Protein AF-A0A657EU27-F1 (afdb_monomer_lite)

Foldseek 3Di:
DDDFFLVVLVVVLVVLVVLLVVLVVVLVVLVVVLVVLVVVLVPDDDDPVVNVVVVVVCCVPRVVVSVVVNVVSVVSSVVSVLSSVLSVLRNVQHPQWGDDPDDIDHPDPVSVVVSVVD

Secondary structure (DSSP, 8-state):
----SHHHHHHHHHHHHHHHHHHHHHHHHHHHHHHHHHHHHHH----TTTHHHHHHHHIIIIIHHHHHHTTHHHHHHHHHHHHHHHHHHHHHTGGG-EEETTEEE-SSHHHHHHHTT-

Organism: Salmonella enteritidis (NCBI:txid149539)

Structure (mmCIF, N/CA/C/O backbone):
data_AF-A0A657EU27-F1
#
_entry.id   AF-A0A657EU27-F1
#
loop_
_atom_site.group_PDB
_atom_site.id
_atom_site.type_symbol
_atom_site.label_atom_id
_atom_site.label_alt_id
_atom_site.label_comp_id
_atom_site.label_asym_id
_atom_site.label_entity_id
_atom_site.label_seq_id
_atom_site.pdbx_PDB_ins_code
_atom_site.Cartn_x
_atom_site.Cartn_y
_atom_site.Cartn_z
_atom_site.occupancy
_atom_site.B_iso_or_equiv
_atom_site.auth_seq_id
_atom_site.auth_comp_id
_atom_site.auth_asym_id
_atom_site.auth_atom_id
_atom_site.pdbx_PDB_model_num
ATOM 1 N N . ASN A 1 1 ? -8.734 -17.903 12.023 1.00 49.78 1 ASN A N 1
ATOM 2 C CA . ASN A 1 1 ? -9.278 -17.675 13.378 1.00 49.78 1 ASN A CA 1
ATOM 3 C C . ASN A 1 1 ? -10.452 -16.725 13.282 1.00 49.78 1 ASN A C 1
ATOM 5 O O . ASN A 1 1 ? -10.267 -15.618 12.802 1.00 49.78 1 ASN A O 1
ATOM 9 N N . ALA A 1 2 ? -11.654 -17.176 13.644 1.00 62.22 2 ALA A N 1
ATOM 10 C CA . ALA A 1 2 ? -12.822 -16.298 13.712 1.00 62.22 2 ALA A CA 1
ATOM 11 C C . ALA A 1 2 ? -12.714 -15.428 14.969 1.00 62.22 2 ALA A C 1
ATOM 13 O O . ALA A 1 2 ? -12.343 -15.947 16.020 1.00 62.22 2 ALA A O 1
ATOM 14 N N . ILE A 1 3 ? -13.023 -14.141 14.850 1.00 66.50 3 ILE A N 1
ATOM 15 C CA . ILE A 1 3 ? -13.073 -13.224 15.987 1.00 66.50 3 ILE A CA 1
ATOM 16 C C . ILE A 1 3 ? -14.332 -13.538 16.805 1.00 66.50 3 ILE A C 1
ATOM 18 O O . ILE A 1 3 ? -15.434 -13.510 16.259 1.00 66.50 3 ILE A O 1
ATOM 22 N N . ARG A 1 4 ? -14.170 -13.895 18.084 1.00 69.75 4 ARG A N 1
ATOM 23 C CA . ARG A 1 4 ? -15.269 -14.319 18.973 1.00 69.75 4 ARG A CA 1
ATOM 24 C C . ARG A 1 4 ? -15.400 -13.462 20.221 1.00 69.75 4 ARG A C 1
ATOM 26 O O . ARG A 1 4 ? -16.462 -13.450 20.835 1.00 69.75 4 ARG A O 1
ATOM 33 N N . VAL A 1 5 ? -14.333 -12.772 20.609 1.00 72.81 5 VAL A N 1
ATOM 34 C CA . VAL A 1 5 ? -14.324 -11.839 21.737 1.00 72.81 5 VAL A CA 1
ATOM 35 C C . VAL A 1 5 ? -13.544 -10.574 21.372 1.00 72.81 5 VAL A C 1
ATOM 37 O O . VAL A 1 5 ? -12.687 -10.618 20.488 1.00 72.81 5 VAL A O 1
ATOM 40 N N . PRO A 1 6 ? -13.767 -9.446 22.069 1.00 71.12 6 PRO A N 1
ATOM 41 C CA . PRO A 1 6 ? -13.032 -8.206 21.811 1.00 71.12 6 PRO A CA 1
ATOM 42 C C . PRO A 1 6 ? -11.505 -8.367 21.909 1.00 71.12 6 PRO A C 1
ATOM 44 O O . PRO A 1 6 ? -10.762 -7.715 21.182 1.00 71.12 6 PRO A O 1
ATOM 47 N N . GLN A 1 7 ? -11.028 -9.289 22.751 1.00 73.25 7 GLN A N 1
ATOM 48 C CA . GLN A 1 7 ? -9.604 -9.605 22.876 1.00 73.25 7 GLN A CA 1
ATOM 49 C C . GLN A 1 7 ? -8.992 -10.116 21.559 1.00 73.25 7 GLN A C 1
ATOM 51 O O . GLN A 1 7 ? -7.847 -9.786 21.253 1.00 73.25 7 GLN A O 1
ATOM 56 N N . ASP A 1 8 ? -9.755 -10.857 20.748 1.00 79.19 8 ASP A N 1
ATOM 57 C CA . ASP A 1 8 ? -9.279 -11.371 19.460 1.00 79.19 8 ASP A CA 1
ATOM 58 C C . ASP A 1 8 ? -9.034 -10.228 18.461 1.00 79.19 8 ASP A C 1
ATOM 60 O O . ASP A 1 8 ? -8.115 -10.319 17.647 1.00 79.19 8 ASP A O 1
ATOM 64 N N . TYR A 1 9 ? -9.806 -9.131 18.539 1.00 75.94 9 TYR A N 1
ATOM 65 C CA . TYR A 1 9 ? -9.552 -7.925 17.738 1.00 75.94 9 TYR A CA 1
ATOM 66 C C . TYR A 1 9 ? -8.232 -7.272 18.119 1.00 75.94 9 TYR A C 1
ATOM 68 O O . TYR A 1 9 ? -7.463 -6.906 17.237 1.00 75.94 9 TYR A O 1
ATOM 76 N N . VAL A 1 10 ? -7.941 -7.159 19.417 1.00 74.25 10 VAL A N 1
ATOM 77 C CA . VAL A 1 10 ? -6.675 -6.587 19.900 1.00 74.25 10 VAL A CA 1
ATOM 78 C C . VAL A 1 10 ? -5.486 -7.418 19.413 1.00 74.25 10 VAL A C 1
ATOM 80 O O . VAL A 1 10 ? -4.460 -6.872 19.017 1.00 74.25 10 VAL A O 1
ATOM 83 N N . THR A 1 11 ? -5.624 -8.745 19.372 1.00 80.94 11 THR A N 1
ATOM 84 C CA . THR A 1 11 ? -4.585 -9.621 18.814 1.00 80.94 11 THR A CA 1
ATOM 85 C C . THR A 1 11 ? -4.412 -9.441 17.302 1.00 80.94 11 THR A C 1
ATOM 87 O O . THR A 1 11 ? -3.297 -9.559 16.799 1.00 80.94 11 THR A O 1
ATOM 90 N N . GLN A 1 12 ? -5.481 -9.126 16.567 1.00 81.06 12 GLN A N 1
ATOM 91 C CA . GLN A 1 12 ? -5.428 -8.913 15.114 1.00 81.06 12 GLN A CA 1
ATOM 92 C C . GLN A 1 12 ? -5.071 -7.475 14.705 1.00 81.06 12 GLN A C 1
ATOM 94 O O . GLN A 1 12 ? -4.579 -7.265 13.596 1.00 81.06 12 GLN A O 1
ATOM 99 N N . SER A 1 13 ? -5.247 -6.486 15.585 1.00 82.31 13 SER A N 1
ATOM 100 C CA . SER A 1 13 ? -4.935 -5.083 15.288 1.00 82.31 13 SER A CA 1
ATOM 101 C C . SER A 1 13 ? -3.432 -4.822 15.173 1.00 82.31 13 SER A C 1
ATOM 103 O O . SER A 1 13 ? -3.027 -3.971 14.384 1.00 82.31 13 SER A O 1
ATOM 105 N N . GLY A 1 14 ? -2.596 -5.585 15.887 1.00 86.25 14 GLY A N 1
ATOM 106 C CA . GLY A 1 14 ? -1.134 -5.535 15.762 1.00 86.25 14 GLY A CA 1
ATOM 107 C C . GLY A 1 14 ? -0.653 -5.781 14.323 1.00 86.25 14 GLY A C 1
ATOM 108 O O . GLY A 1 14 ? -0.072 -4.871 13.728 1.00 86.25 14 GLY A O 1
ATOM 109 N N . PRO A 1 15 ? -0.963 -6.948 13.723 1.00 89.00 15 PRO A N 1
ATOM 110 C CA . PRO A 1 15 ? -0.654 -7.238 12.321 1.00 89.00 15 PRO A CA 1
ATOM 111 C C . PRO A 1 15 ? -1.213 -6.215 11.324 1.00 89.00 15 PRO A C 1
ATOM 113 O O . PRO A 1 15 ? -0.554 -5.896 10.338 1.00 89.00 15 PRO A O 1
ATOM 116 N N . LEU A 1 16 ? -2.411 -5.667 11.566 1.00 89.38 16 LEU A N 1
ATOM 117 C CA . LEU A 1 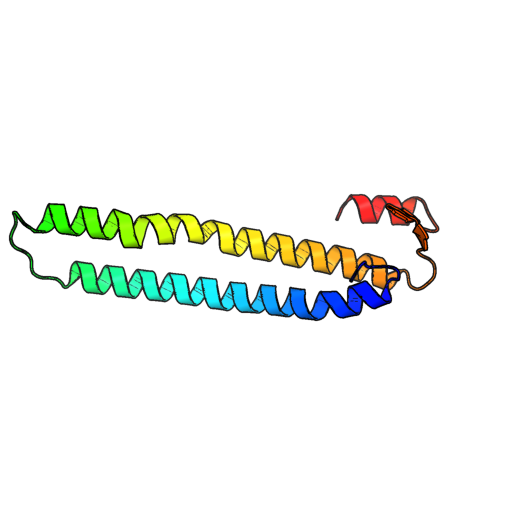16 ? -2.988 -4.618 10.715 1.00 89.38 16 LEU A CA 1
ATOM 118 C C . LEU A 1 16 ? -2.181 -3.314 10.793 1.00 89.38 16 LEU A C 1
ATOM 120 O O . LEU A 1 16 ? -1.872 -2.712 9.770 1.00 89.38 16 LEU A O 1
ATOM 124 N N . ARG A 1 17 ? -1.773 -2.885 11.990 1.00 87.81 17 ARG A N 1
ATOM 125 C CA . ARG A 1 17 ? -0.921 -1.696 12.160 1.00 87.81 17 ARG A CA 1
ATOM 126 C C . ARG A 1 17 ? 0.449 -1.887 11.507 1.00 87.81 17 ARG A C 1
ATOM 128 O O . ARG A 1 17 ? 0.945 -0.961 10.867 1.00 87.81 17 ARG A O 1
ATOM 135 N N . GLU A 1 18 ? 1.024 -3.083 11.616 1.00 92.12 18 GLU A N 1
ATOM 136 C CA . GLU A 1 18 ? 2.268 -3.446 10.932 1.00 92.12 18 GLU A CA 1
ATOM 137 C C . GLU A 1 18 ? 2.108 -3.397 9.406 1.00 92.12 18 GLU A C 1
ATOM 139 O O . GLU A 1 18 ? 2.920 -2.766 8.729 1.00 92.12 18 GLU A O 1
ATOM 144 N N . MET A 1 19 ? 1.023 -3.966 8.867 1.00 91.31 19 MET A N 1
ATOM 145 C CA . MET A 1 19 ? 0.689 -3.873 7.442 1.00 91.31 19 MET A CA 1
ATOM 146 C C . MET A 1 19 ? 0.516 -2.425 6.975 1.00 91.31 19 MET A C 1
ATOM 148 O O . MET A 1 19 ? 1.014 -2.055 5.918 1.00 91.31 19 MET A O 1
ATOM 152 N N . ASN A 1 20 ? -0.137 -1.568 7.761 1.00 90.06 20 ASN A N 1
ATOM 153 C CA . ASN A 1 20 ? -0.269 -0.152 7.416 1.00 90.06 20 ASN A CA 1
ATOM 154 C C . ASN A 1 20 ? 1.107 0.544 7.333 1.00 90.06 20 ASN A C 1
ATOM 156 O O . ASN A 1 20 ? 1.357 1.342 6.426 1.00 90.06 20 ASN A O 1
ATOM 160 N N . GLY A 1 21 ? 2.022 0.197 8.245 1.00 91.75 21 GLY A N 1
ATOM 161 C CA . GLY A 1 21 ? 3.408 0.662 8.217 1.00 91.75 21 GLY A CA 1
ATOM 162 C C . GLY A 1 21 ? 4.182 0.156 6.997 1.00 91.75 21 GLY A C 1
ATOM 163 O O . GLY A 1 21 ? 4.842 0.945 6.316 1.00 91.75 21 GLY A O 1
ATOM 164 N N . SER A 1 22 ? 4.066 -1.134 6.668 1.00 94.94 22 SER A N 1
ATOM 165 C CA . SER A 1 22 ? 4.746 -1.726 5.508 1.00 94.94 22 SER A CA 1
ATOM 166 C C . SER A 1 22 ? 4.217 -1.180 4.179 1.00 94.94 22 SER A C 1
ATOM 168 O O . SER A 1 22 ? 5.009 -0.937 3.270 1.00 94.94 22 SER A O 1
ATOM 170 N N . LEU A 1 23 ? 2.919 -0.868 4.088 1.00 94.06 23 LEU A N 1
ATOM 171 C CA . LEU A 1 23 ? 2.331 -0.143 2.957 1.00 94.06 23 LEU A CA 1
ATOM 172 C C . LEU A 1 23 ? 2.941 1.258 2.796 1.00 94.06 23 LEU A C 1
ATOM 174 O O . LEU A 1 23 ? 3.180 1.696 1.673 1.00 94.06 23 LEU A O 1
ATOM 178 N N . GLY A 1 24 ? 3.259 1.947 3.897 1.00 92.88 24 GLY A N 1
ATOM 179 C CA . GLY A 1 24 ? 3.955 3.238 3.849 1.00 92.88 24 GLY A CA 1
ATOM 180 C C . GLY A 1 24 ? 5.371 3.123 3.283 1.00 92.88 24 GLY A C 1
ATOM 181 O O . GLY A 1 24 ? 5.767 3.903 2.416 1.00 92.88 24 GLY A O 1
ATOM 182 N N . VAL A 1 25 ? 6.115 2.102 3.713 1.00 95.88 25 VAL A N 1
ATOM 183 C CA . VAL A 1 25 ? 7.444 1.799 3.160 1.00 95.88 25 VAL A CA 1
ATOM 184 C C . VAL A 1 25 ? 7.345 1.433 1.677 1.00 95.88 25 VAL A C 1
ATOM 186 O O . VAL A 1 25 ? 8.136 1.933 0.877 1.00 95.88 25 VAL A O 1
ATOM 189 N N . LEU A 1 26 ? 6.354 0.625 1.290 1.00 94.81 26 LEU A N 1
ATOM 190 C CA . LEU A 1 26 ? 6.111 0.246 -0.102 1.00 94.81 26 LEU A CA 1
ATOM 191 C C . LEU A 1 26 ? 5.813 1.465 -0.983 1.00 94.81 26 LEU A C 1
ATOM 193 O O . LEU A 1 26 ? 6.374 1.564 -2.071 1.00 94.81 26 LEU A O 1
ATOM 197 N N . ALA A 1 27 ? 4.989 2.412 -0.519 1.00 93.00 27 ALA A N 1
ATOM 198 C CA . ALA A 1 27 ? 4.717 3.654 -1.248 1.00 93.00 27 ALA A CA 1
ATOM 199 C C . ALA A 1 27 ? 6.010 4.429 -1.537 1.00 93.00 27 ALA A C 1
ATOM 201 O O . ALA A 1 27 ? 6.260 4.845 -2.670 1.00 93.00 27 ALA A O 1
ATOM 202 N N . GLN A 1 28 ? 6.867 4.572 -0.522 1.00 94.94 28 GLN A N 1
ATOM 203 C CA . GLN A 1 28 ? 8.145 5.263 -0.664 1.00 94.94 28 GLN A CA 1
ATOM 204 C C . GLN A 1 28 ? 9.096 4.526 -1.614 1.00 94.94 28 GLN A C 1
ATOM 206 O O . GLN A 1 28 ? 9.752 5.152 -2.451 1.00 94.94 28 GLN A O 1
ATOM 211 N N . GLN A 1 29 ? 9.175 3.199 -1.499 1.00 95.50 29 GLN A N 1
ATOM 212 C CA . GLN A 1 29 ? 10.002 2.370 -2.371 1.00 95.50 29 GLN A CA 1
ATOM 213 C C . GLN A 1 29 ? 9.531 2.442 -3.825 1.00 95.50 29 GLN A C 1
ATOM 215 O O . GLN A 1 29 ? 10.362 2.630 -4.710 1.00 95.50 29 GLN A O 1
ATOM 220 N N . LEU A 1 30 ? 8.219 2.373 -4.071 1.00 94.44 30 LEU A N 1
ATOM 221 C CA . LEU A 1 30 ? 7.631 2.502 -5.404 1.00 94.44 30 LEU A CA 1
ATOM 222 C C . LEU A 1 30 ? 7.960 3.864 -6.026 1.00 94.44 30 LEU A C 1
ATOM 224 O O . LEU A 1 30 ? 8.407 3.925 -7.171 1.00 94.44 30 LEU A O 1
ATOM 228 N N . GLN A 1 31 ? 7.807 4.949 -5.263 1.00 94.19 31 GLN A N 1
ATOM 229 C CA . GLN A 1 31 ? 8.135 6.294 -5.734 1.00 94.19 31 GLN A CA 1
ATOM 230 C C . GLN A 1 31 ? 9.626 6.432 -6.080 1.00 94.19 31 GLN A C 1
ATOM 232 O O . GLN A 1 31 ? 9.974 6.971 -7.131 1.00 94.19 31 GLN A O 1
ATOM 237 N N . ASN A 1 32 ? 10.513 5.911 -5.229 1.00 95.88 32 ASN A N 1
ATOM 238 C CA . ASN A 1 32 ? 11.957 5.951 -5.466 1.00 95.88 32 ASN A CA 1
ATOM 239 C C . ASN A 1 32 ? 12.374 5.090 -6.663 1.00 95.88 32 ASN A C 1
ATOM 241 O O . ASN A 1 32 ? 13.265 5.482 -7.416 1.00 95.88 32 ASN A O 1
ATOM 245 N N . ALA A 1 33 ? 11.758 3.920 -6.835 1.00 95.00 33 ALA A N 1
ATOM 246 C CA . ALA A 1 33 ? 12.016 3.037 -7.965 1.00 95.00 33 ALA A CA 1
ATOM 247 C C . ALA A 1 33 ? 11.564 3.679 -9.281 1.00 95.00 33 ALA A C 1
ATOM 249 O O . ALA A 1 33 ? 12.315 3.649 -10.253 1.00 95.00 33 ALA A O 1
ATOM 250 N N . LYS A 1 34 ? 10.391 4.329 -9.295 1.00 94.31 34 LYS A N 1
ATOM 251 C CA . LYS A 1 34 ? 9.893 5.070 -10.459 1.00 94.31 34 LYS A CA 1
ATOM 252 C C . LYS A 1 34 ? 10.854 6.190 -10.864 1.00 94.31 34 LYS A C 1
ATOM 254 O O . LYS A 1 34 ? 11.283 6.226 -12.008 1.00 94.31 34 LYS A O 1
ATOM 259 N N . LEU A 1 35 ? 11.279 7.029 -9.915 1.00 95.50 35 LEU A N 1
ATOM 260 C CA . LEU A 1 35 ? 12.234 8.114 -10.187 1.00 95.50 35 LEU A CA 1
ATOM 261 C C . LEU A 1 35 ? 13.570 7.603 -10.745 1.00 95.50 35 LEU A C 1
ATOM 263 O O . LEU A 1 35 ? 14.112 8.183 -11.683 1.00 95.50 35 LEU A O 1
ATOM 267 N N . GLN A 1 36 ? 14.100 6.513 -10.185 1.00 96.62 36 GLN A N 1
ATOM 268 C CA . GLN A 1 36 ? 15.327 5.892 -10.691 1.00 96.62 36 GLN A CA 1
ATOM 269 C C . GLN A 1 36 ? 15.140 5.326 -12.100 1.00 96.62 36 GLN A C 1
ATOM 271 O O . GLN A 1 36 ? 16.013 5.507 -12.947 1.00 96.62 36 GLN A O 1
ATOM 276 N N . ALA A 1 37 ? 14.008 4.670 -12.361 1.00 95.69 37 ALA A N 1
ATOM 277 C CA . ALA A 1 37 ? 13.693 4.130 -13.674 1.00 95.69 37 ALA A CA 1
ATOM 278 C C . ALA A 1 37 ? 13.537 5.246 -14.718 1.00 95.69 37 ALA A C 1
ATOM 280 O O . ALA A 1 37 ? 14.106 5.135 -15.800 1.00 95.69 37 ALA A O 1
ATOM 281 N N . ASP A 1 38 ? 12.853 6.342 -14.380 1.00 94.06 38 ASP A N 1
ATOM 282 C CA . ASP A 1 38 ? 12.674 7.508 -15.255 1.00 94.06 38 AS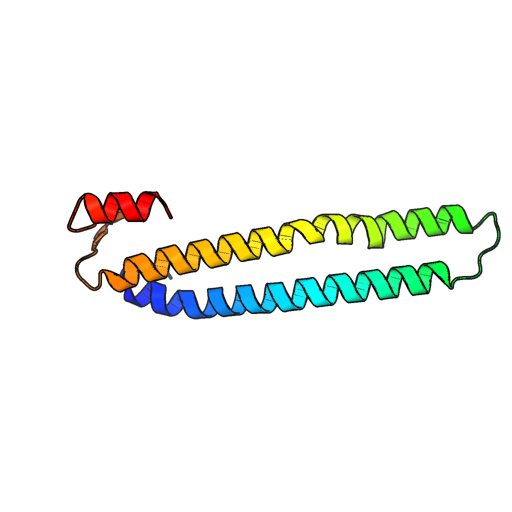P A CA 1
ATOM 283 C C . ASP A 1 38 ? 14.018 8.189 -15.571 1.00 94.06 38 ASP A C 1
ATOM 285 O O . ASP A 1 38 ? 14.292 8.562 -16.717 1.00 94.06 38 ASP A O 1
ATOM 289 N N . ALA A 1 39 ? 14.894 8.314 -14.568 1.00 95.31 39 ALA A N 1
ATOM 290 C CA . ALA A 1 39 ? 16.237 8.857 -14.747 1.00 95.31 39 ALA A CA 1
ATOM 291 C C . ALA A 1 39 ? 17.105 7.953 -15.636 1.00 95.31 39 ALA A C 1
ATOM 293 O O . ALA A 1 39 ? 17.763 8.443 -16.555 1.00 95.31 39 ALA A O 1
ATOM 294 N N . ALA A 1 40 ? 17.079 6.637 -15.404 1.00 94.06 40 ALA A N 1
ATOM 295 C CA . ALA A 1 40 ? 17.801 5.666 -16.222 1.00 94.06 40 ALA A CA 1
ATOM 296 C C . ALA A 1 40 ? 17.289 5.664 -17.667 1.00 94.06 40 ALA A C 1
ATOM 298 O O . ALA A 1 40 ? 18.090 5.705 -18.596 1.00 94.06 40 ALA A O 1
ATOM 299 N N . HIS A 1 41 ? 15.967 5.693 -17.853 1.00 93.94 41 HIS A N 1
ATOM 300 C CA . HIS A 1 41 ? 15.326 5.799 -19.159 1.00 93.94 41 HIS A CA 1
ATOM 301 C C . HIS A 1 41 ? 15.782 7.053 -19.910 1.00 93.94 41 HIS A C 1
ATOM 303 O O . HIS A 1 41 ? 16.199 6.974 -21.060 1.00 93.94 41 HIS A O 1
ATOM 309 N N . SER A 1 42 ? 15.786 8.203 -19.235 1.00 90.06 42 SER A N 1
ATOM 310 C CA . SER A 1 42 ? 16.205 9.481 -19.824 1.00 90.06 42 SER A CA 1
ATOM 311 C C . SER A 1 42 ? 17.705 9.542 -20.140 1.00 90.06 42 SER A C 1
ATOM 313 O O . SER A 1 42 ? 18.114 10.267 -21.045 1.00 90.06 42 SER A O 1
ATOM 315 N N . ALA A 1 43 ? 18.536 8.796 -19.407 1.00 92.81 43 ALA A N 1
ATOM 316 C CA . ALA A 1 43 ? 19.980 8.732 -19.625 1.00 92.81 43 ALA A CA 1
ATOM 317 C C . ALA A 1 43 ? 20.387 7.796 -20.780 1.00 92.81 43 ALA A C 1
ATOM 319 O O . ALA A 1 43 ? 21.545 7.826 -21.212 1.00 92.81 43 ALA A O 1
ATOM 320 N N . LEU A 1 44 ? 19.470 6.961 -21.285 1.00 91.12 44 LEU A N 1
ATOM 321 C CA . LEU A 1 44 ? 19.753 6.053 -22.393 1.00 91.12 44 LEU A CA 1
ATOM 322 C C . LEU A 1 44 ? 19.922 6.829 -23.700 1.00 91.12 44 LEU A C 1
ATOM 324 O O . LEU A 1 44 ? 19.018 7.509 -24.179 1.00 91.12 44 LEU A O 1
ATOM 328 N N . LYS A 1 45 ? 21.092 6.669 -24.320 1.00 89.00 45 LYS A N 1
ATOM 329 C CA . LYS A 1 45 ? 21.346 7.167 -25.673 1.00 89.00 45 LYS A CA 1
ATOM 330 C C . LYS A 1 45 ? 20.802 6.159 -26.675 1.00 89.00 45 LYS A C 1
ATOM 332 O O . LYS A 1 45 ? 21.305 5.041 -26.756 1.00 89.00 45 LYS A O 1
ATOM 337 N N . GLN A 1 46 ? 19.785 6.563 -27.422 1.00 85.44 46 GLN A N 1
ATOM 338 C CA . GLN A 1 46 ? 19.125 5.743 -28.433 1.00 85.44 46 GLN A CA 1
ATOM 339 C C . GLN A 1 46 ? 19.149 6.479 -29.767 1.00 85.44 46 GLN A C 1
ATOM 341 O O . GLN A 1 46 ? 19.145 7.709 -29.800 1.00 85.44 46 GLN A O 1
ATOM 346 N N . THR A 1 47 ? 19.212 5.725 -30.858 1.00 89.75 47 THR A N 1
ATOM 347 C CA . THR A 1 47 ? 18.994 6.266 -32.200 1.00 89.75 47 THR A CA 1
ATOM 348 C C . THR A 1 47 ? 17.515 6.626 -32.376 1.00 89.75 47 THR A C 1
ATOM 350 O O . THR A 1 47 ? 16.651 6.085 -31.677 1.00 89.75 47 THR A O 1
ATOM 353 N N . ASP A 1 48 ? 17.215 7.555 -33.287 1.00 86.56 48 ASP A N 1
ATOM 354 C CA . ASP A 1 48 ? 15.869 8.136 -33.441 1.00 86.56 48 ASP A CA 1
ATOM 355 C C . ASP A 1 48 ? 14.777 7.094 -33.753 1.00 86.56 48 ASP A C 1
ATOM 357 O O . ASP A 1 48 ? 13.614 7.278 -33.401 1.00 86.56 48 ASP A O 1
ATOM 361 N N . ASP A 1 49 ? 15.153 5.978 -34.376 1.00 88.50 49 ASP A N 1
ATOM 362 C CA . ASP A 1 49 ? 14.290 4.846 -34.715 1.00 88.50 49 ASP A CA 1
ATOM 363 C C . ASP A 1 49 ? 14.007 3.911 -33.526 1.00 88.50 49 ASP A C 1
ATOM 365 O O . ASP A 1 49 ? 12.906 3.368 -33.408 1.00 88.50 49 ASP A O 1
ATOM 369 N N . LEU A 1 50 ? 14.972 3.743 -32.617 1.00 90.50 50 LEU A N 1
ATOM 370 C CA . LEU A 1 50 ? 14.842 2.887 -31.432 1.00 90.50 50 LEU A CA 1
ATOM 371 C C . LEU A 1 50 ? 14.109 3.581 -30.286 1.00 90.50 50 LEU A C 1
ATOM 373 O O . LEU A 1 50 ? 13.385 2.922 -29.532 1.00 90.50 50 LEU A O 1
ATOM 377 N N . LYS A 1 51 ? 14.261 4.906 -30.182 1.00 90.69 51 LYS A N 1
ATOM 378 C CA . LYS A 1 51 ? 13.645 5.712 -29.130 1.00 90.69 51 LYS A CA 1
ATOM 379 C C . LYS A 1 51 ? 12.143 5.460 -28.935 1.00 90.69 51 LYS A C 1
ATOM 381 O O . LYS A 1 51 ? 11.747 5.122 -27.820 1.00 90.69 51 LYS A O 1
ATOM 386 N N . PRO A 1 52 ? 11.285 5.550 -29.969 1.00 93.50 52 PRO A N 1
ATOM 387 C CA . PRO A 1 52 ? 9.845 5.381 -29.780 1.00 93.50 52 PRO A CA 1
ATOM 388 C C . PRO A 1 52 ? 9.456 3.968 -29.320 1.00 93.50 52 PRO A C 1
ATOM 390 O O . PRO A 1 52 ? 8.519 3.809 -28.538 1.00 93.50 52 PRO A O 1
ATOM 393 N N . VAL A 1 53 ? 10.173 2.935 -29.774 1.00 93.62 53 VAL A N 1
ATOM 394 C CA . VAL A 1 53 ? 9.906 1.543 -29.378 1.00 93.62 53 VAL A CA 1
ATOM 395 C C . VAL A 1 53 ? 10.264 1.330 -27.910 1.00 93.62 53 VAL A C 1
ATOM 397 O O . VAL A 1 53 ? 9.509 0.695 -27.169 1.00 93.62 53 VAL A O 1
ATOM 400 N N . PHE A 1 54 ? 11.392 1.889 -27.474 1.00 94.00 54 PHE A N 1
ATOM 401 C CA . PHE A 1 54 ? 11.820 1.787 -26.087 1.00 94.00 54 PHE A CA 1
ATOM 402 C C . PHE A 1 54 ? 10.931 2.605 -25.147 1.00 94.00 54 PHE A C 1
ATOM 404 O O . PHE A 1 54 ? 10.494 2.067 -24.134 1.00 94.00 54 PHE A O 1
ATOM 411 N N . ASP A 1 55 ? 10.579 3.842 -25.516 1.00 94.44 55 ASP A N 1
ATOM 412 C CA . ASP A 1 55 ? 9.641 4.689 -24.765 1.00 94.44 55 ASP A CA 1
ATOM 413 C C . ASP A 1 55 ? 8.298 3.960 -24.549 1.00 94.44 55 ASP A C 1
ATOM 415 O O . ASP A 1 55 ? 7.718 3.973 -23.457 1.00 94.44 55 ASP A O 1
ATOM 419 N N . GLN A 1 56 ? 7.800 3.280 -25.590 1.00 96.19 56 GLN A N 1
ATOM 420 C CA . GLN A 1 56 ? 6.557 2.516 -25.515 1.00 96.19 56 GLN A CA 1
ATOM 421 C C . GLN A 1 56 ? 6.690 1.299 -24.594 1.00 96.19 56 GLN A C 1
ATOM 423 O O . GLN A 1 56 ? 5.776 1.017 -23.813 1.00 96.19 56 GLN A O 1
ATOM 428 N N . ALA A 1 57 ? 7.802 0.566 -24.682 1.00 95.44 57 ALA A N 1
ATOM 429 C CA . ALA A 1 57 ? 8.071 -0.560 -23.797 1.00 95.44 57 ALA A CA 1
ATOM 430 C C . ALA A 1 57 ? 8.167 -0.092 -22.340 1.00 95.44 57 ALA A C 1
ATOM 432 O O . ALA A 1 57 ? 7.478 -0.643 -21.484 1.00 95.44 57 ALA A O 1
ATOM 433 N N . PHE A 1 58 ? 8.935 0.967 -22.076 1.00 96.31 58 PHE A N 1
ATOM 434 C CA . PHE A 1 58 ? 9.105 1.554 -20.751 1.00 96.31 58 PHE A CA 1
ATOM 435 C C . PHE A 1 58 ? 7.772 2.006 -20.156 1.00 96.31 58 PHE A C 1
ATOM 437 O O . PHE A 1 58 ? 7.438 1.632 -19.032 1.00 96.31 58 PHE A O 1
ATOM 444 N N . THR A 1 59 ? 6.956 2.715 -20.939 1.00 96.62 59 THR A N 1
ATOM 445 C CA . THR A 1 59 ? 5.625 3.153 -20.502 1.00 96.62 59 THR A CA 1
ATOM 446 C C . THR A 1 59 ? 4.761 1.961 -20.084 1.00 96.62 59 THR A C 1
ATOM 448 O O . THR A 1 59 ? 4.159 1.977 -19.012 1.00 96.62 59 THR A O 1
ATOM 451 N N . LYS A 1 60 ? 4.731 0.895 -20.895 1.00 96.94 60 LYS A N 1
ATOM 452 C CA . LYS A 1 60 ? 3.910 -0.298 -20.634 1.00 96.94 60 LYS A CA 1
ATOM 453 C C . LYS A 1 60 ? 4.362 -1.096 -19.411 1.00 96.94 60 LYS A C 1
ATOM 455 O O . LYS A 1 60 ? 3.512 -1.663 -18.730 1.00 96.94 60 LYS A O 1
ATOM 460 N N . VAL A 1 61 ? 5.669 -1.188 -19.162 1.00 95.62 61 VAL A N 1
ATOM 461 C CA . VAL A 1 61 ? 6.221 -2.093 -18.135 1.00 95.62 61 VAL A CA 1
ATOM 462 C C . VAL A 1 61 ? 6.603 -1.394 -16.833 1.00 95.62 61 VAL A C 1
ATOM 464 O O . VAL A 1 61 ? 6.656 -2.052 -15.799 1.00 95.62 61 VAL A O 1
ATOM 467 N N . VAL A 1 62 ? 6.846 -0.081 -16.861 1.00 95.50 62 VAL A N 1
ATOM 468 C CA . VAL A 1 62 ? 7.251 0.707 -15.688 1.00 95.50 62 VAL A CA 1
ATOM 469 C C . VAL A 1 62 ? 6.185 1.731 -15.330 1.00 95.50 62 VAL A C 1
ATOM 471 O O . VAL A 1 62 ? 5.611 1.660 -14.244 1.00 95.50 62 VAL A O 1
ATOM 474 N N . THR A 1 63 ? 5.898 2.667 -16.236 1.00 94.25 63 THR A N 1
ATOM 475 C CA . THR A 1 63 ? 5.064 3.836 -15.925 1.00 94.25 63 THR A CA 1
ATOM 476 C C . THR A 1 63 ? 3.627 3.435 -15.606 1.00 94.25 63 THR A C 1
ATOM 478 O O . THR A 1 63 ? 3.141 3.732 -14.519 1.00 94.25 63 THR A O 1
ATOM 481 N N . THR A 1 64 ? 2.960 2.695 -16.498 1.00 96.25 64 THR A N 1
ATOM 482 C CA . THR A 1 64 ? 1.557 2.300 -16.307 1.00 96.25 64 THR A CA 1
ATOM 483 C C . THR A 1 64 ? 1.343 1.442 -15.052 1.00 96.25 64 THR A C 1
ATOM 485 O O . THR A 1 64 ? 0.430 1.757 -14.288 1.00 96.25 64 THR A O 1
ATOM 488 N N . PRO A 1 65 ? 2.154 0.401 -14.764 1.00 93.38 65 PRO A N 1
ATOM 489 C CA . PRO A 1 65 ? 2.006 -0.354 -13.521 1.00 93.38 65 PRO A CA 1
ATOM 490 C C . PRO A 1 65 ? 2.265 0.486 -12.266 1.00 93.38 65 PRO A C 1
ATOM 492 O O . PRO A 1 65 ? 1.526 0.356 -11.291 1.00 93.38 65 PRO A O 1
ATOM 495 N N . ALA A 1 66 ? 3.274 1.365 -12.279 1.00 93.69 66 ALA A N 1
ATOM 496 C CA . ALA A 1 66 ? 3.549 2.241 -11.142 1.00 93.69 66 ALA A CA 1
ATOM 497 C C . ALA A 1 66 ? 2.378 3.200 -10.875 1.00 93.69 66 ALA A C 1
ATOM 499 O O . ALA A 1 66 ? 1.943 3.326 -9.732 1.00 93.69 66 ALA A O 1
ATOM 500 N N . ASP A 1 67 ? 1.820 3.805 -11.924 1.00 93.38 67 ASP A N 1
ATOM 501 C CA . ASP A 1 67 ? 0.675 4.717 -11.829 1.00 93.38 67 ASP A CA 1
ATOM 502 C C . ASP A 1 67 ? -0.596 4.003 -11.356 1.00 93.38 67 ASP A C 1
ATOM 504 O O . ASP A 1 67 ? -1.376 4.566 -10.591 1.00 93.38 67 ASP A O 1
ATOM 508 N N . ALA A 1 68 ? -0.793 2.744 -11.757 1.00 94.25 68 ALA A N 1
ATOM 509 C CA . ALA A 1 68 ? -1.915 1.933 -11.294 1.00 94.25 68 ALA A CA 1
ATOM 510 C C . ALA A 1 68 ? -1.798 1.560 -9.807 1.00 94.25 68 ALA A C 1
ATOM 512 O O . ALA A 1 68 ? -2.809 1.488 -9.112 1.00 94.25 68 ALA A O 1
ATOM 513 N N . LEU A 1 69 ? -0.580 1.332 -9.304 1.00 91.06 69 LEU A N 1
ATOM 514 C CA . LEU A 1 69 ? -0.332 0.972 -7.904 1.00 91.06 69 LEU A CA 1
ATOM 515 C C . LEU A 1 69 ? -0.337 2.182 -6.962 1.00 91.06 69 LEU A C 1
ATOM 517 O O . LEU A 1 69 ? -0.736 2.044 -5.804 1.00 91.06 69 LEU A O 1
ATOM 521 N N . GLN A 1 70 ? 0.062 3.362 -7.447 1.00 90.56 70 GLN A N 1
ATOM 522 C CA . GLN A 1 70 ? 0.116 4.598 -6.661 1.00 90.56 70 GLN A CA 1
ATOM 523 C C . GLN A 1 70 ? -1.164 4.905 -5.858 1.00 90.56 70 GLN A C 1
ATOM 525 O O . GLN A 1 70 ? -1.028 5.192 -4.670 1.00 90.56 70 GLN A O 1
ATOM 530 N N . PRO A 1 71 ? -2.391 4.829 -6.416 1.00 93.62 71 PRO A N 1
ATOM 531 C CA . PRO A 1 71 ? -3.617 5.081 -5.654 1.00 93.62 71 PRO A CA 1
ATOM 532 C C . PRO A 1 71 ? -4.070 3.889 -4.797 1.00 93.62 71 PRO A C 1
ATOM 534 O O . PRO A 1 71 ? -4.826 4.070 -3.843 1.00 93.62 71 PRO A O 1
ATOM 537 N N . LEU A 1 72 ? -3.620 2.669 -5.103 1.00 94.50 72 LEU A N 1
ATOM 538 C CA . LEU A 1 72 ? -4.052 1.465 -4.386 1.00 94.50 72 LEU A CA 1
ATOM 539 C C . LEU A 1 72 ? -3.410 1.351 -3.006 1.00 94.50 72 LEU A C 1
ATOM 541 O O . LEU A 1 72 ? -4.053 0.886 -2.068 1.00 94.50 72 LEU A O 1
ATOM 545 N N . ILE A 1 73 ? -2.165 1.804 -2.863 1.00 91.88 73 ILE A N 1
ATOM 546 C CA . ILE A 1 73 ? -1.464 1.793 -1.578 1.00 91.88 73 ILE A CA 1
ATOM 547 C C . ILE A 1 73 ? -2.175 2.668 -0.527 1.00 91.88 73 ILE A C 1
ATOM 549 O O . ILE A 1 73 ? -2.510 2.127 0.528 1.00 91.88 73 ILE A O 1
ATOM 553 N N . PRO A 1 74 ? -2.486 3.960 -0.771 1.00 92.31 74 PRO A N 1
ATOM 554 C CA . PRO A 1 74 ? -3.222 4.765 0.200 1.00 92.31 74 PRO A CA 1
ATOM 555 C C . PRO A 1 74 ? -4.641 4.234 0.440 1.00 92.31 74 PRO A C 1
ATOM 557 O O . PRO A 1 74 ? -5.100 4.259 1.577 1.00 92.31 74 PRO A O 1
ATOM 560 N N . ALA A 1 75 ? -5.315 3.670 -0.570 1.00 92.62 75 ALA A N 1
ATOM 561 C CA . ALA A 1 75 ? -6.614 3.023 -0.365 1.00 92.62 75 ALA A CA 1
ATOM 562 C C . ALA A 1 75 ? -6.518 1.826 0.601 1.00 92.62 75 ALA A C 1
ATOM 564 O O . ALA A 1 75 ? -7.326 1.701 1.523 1.00 92.62 75 ALA A O 1
ATOM 565 N N . ALA A 1 76 ? -5.497 0.978 0.445 1.00 91.81 76 ALA A N 1
ATOM 566 C CA . ALA A 1 76 ? -5.227 -0.133 1.354 1.00 91.81 76 ALA A CA 1
ATOM 567 C C . ALA A 1 76 ? -4.842 0.349 2.765 1.00 91.81 76 ALA A C 1
ATOM 569 O O . ALA A 1 76 ? -5.252 -0.261 3.755 1.00 91.81 76 ALA A O 1
ATOM 570 N N . GLN A 1 77 ? -4.105 1.459 2.878 1.00 91.44 77 GLN A N 1
ATOM 571 C CA . GLN A 1 77 ? -3.785 2.085 4.165 1.00 91.44 77 GLN A CA 1
ATOM 572 C C . GLN A 1 77 ? -5.044 2.586 4.875 1.00 91.44 77 GLN A C 1
ATOM 574 O O . GLN A 1 77 ? -5.252 2.263 6.044 1.00 91.44 77 GLN A O 1
ATOM 579 N N . THR A 1 78 ? -5.908 3.330 4.177 1.00 91.88 78 THR A N 1
ATOM 580 C CA . THR A 1 78 ? -7.190 3.802 4.719 1.00 91.88 78 THR A CA 1
ATOM 581 C C . THR A 1 78 ? -8.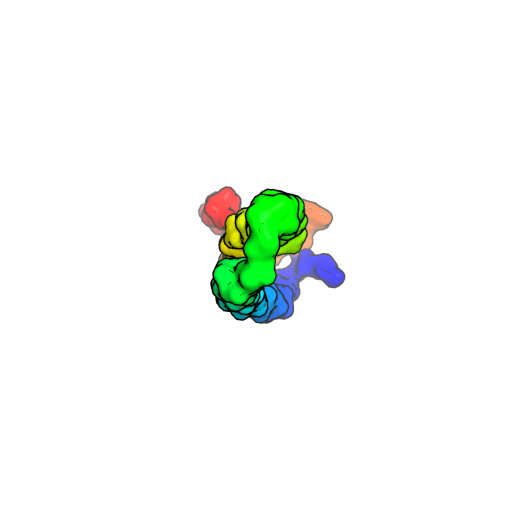050 2.635 5.176 1.00 91.88 78 THR A C 1
ATOM 583 O O . THR A 1 78 ? -8.539 2.645 6.303 1.00 91.88 78 THR A O 1
ATOM 586 N N . PHE A 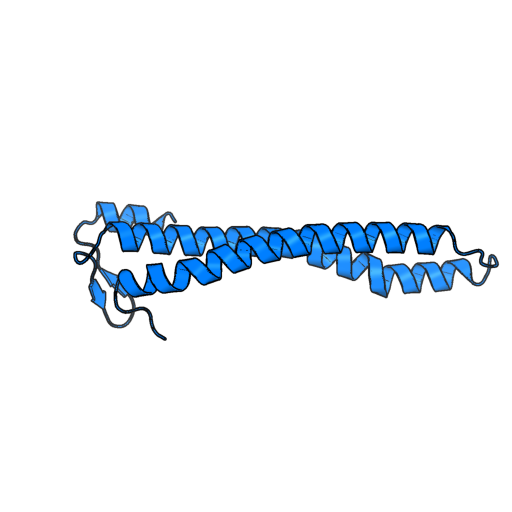1 79 ? -8.176 1.598 4.350 1.00 91.50 79 PHE A N 1
ATOM 587 C CA . PHE A 1 79 ? -8.935 0.403 4.703 1.00 91.50 79 PHE A CA 1
ATOM 588 C C . PHE A 1 79 ? -8.383 -0.277 5.964 1.00 91.50 79 PHE A C 1
ATOM 590 O O . PHE A 1 79 ? -9.124 -0.598 6.890 1.00 91.50 79 PHE A O 1
ATOM 597 N N . THR A 1 80 ? -7.062 -0.434 6.050 1.00 90.25 80 THR A N 1
ATOM 598 C CA . THR A 1 80 ? -6.410 -1.039 7.219 1.00 90.25 80 THR A CA 1
ATOM 599 C C . THR A 1 80 ? -6.618 -0.196 8.482 1.00 90.25 80 THR A C 1
ATOM 601 O O . THR A 1 80 ? -6.873 -0.744 9.553 1.00 90.25 80 THR A O 1
ATOM 604 N N . GLN A 1 81 ? -6.575 1.135 8.370 1.00 90.00 81 GLN A N 1
ATOM 605 C CA . GLN A 1 81 ? -6.871 2.048 9.478 1.00 90.00 81 GLN A CA 1
ATOM 606 C C . GLN A 1 81 ? -8.332 1.959 9.930 1.00 90.00 81 GLN A C 1
ATOM 608 O O . GLN A 1 81 ? -8.583 1.923 11.133 1.00 90.00 81 GLN A O 1
ATOM 613 N N . GLN A 1 82 ? -9.281 1.860 8.995 1.00 89.19 82 GLN A N 1
ATOM 614 C CA . GLN A 1 82 ? -10.699 1.651 9.308 1.00 89.19 82 GLN A CA 1
ATOM 615 C C . GLN A 1 82 ? -10.904 0.346 10.083 1.00 89.19 82 GLN A C 1
ATOM 617 O O . GLN A 1 82 ? -11.537 0.353 11.135 1.00 89.19 82 GLN A O 1
ATOM 622 N N . LEU A 1 83 ? -10.290 -0.757 9.643 1.00 86.94 83 LEU A N 1
ATOM 623 C CA . LEU A 1 83 ? -10.369 -2.036 10.358 1.00 86.94 83 LEU A CA 1
ATOM 624 C C . LEU A 1 83 ? -9.807 -1.953 11.784 1.00 86.94 83 LEU A C 1
ATOM 626 O O . LEU A 1 83 ? -10.389 -2.522 12.710 1.00 86.94 83 LEU A O 1
ATOM 630 N N . VAL A 1 84 ? -8.699 -1.233 11.977 1.00 88.50 84 VAL A N 1
ATOM 631 C CA . VAL A 1 84 ? -8.127 -0.997 13.312 1.00 88.50 84 VAL A CA 1
ATOM 632 C C . VAL A 1 84 ? -9.076 -0.161 14.170 1.00 88.50 84 VAL A C 1
ATOM 634 O O . VAL A 1 84 ? -9.308 -0.526 15.316 1.00 88.50 84 VAL A O 1
ATOM 637 N N . MET A 1 85 ? -9.669 0.904 13.626 1.00 87.94 85 MET A N 1
ATOM 638 C CA . MET A 1 85 ? -10.613 1.767 14.345 1.00 87.94 85 MET A CA 1
ATOM 639 C C . MET A 1 85 ? -11.868 1.003 14.787 1.00 87.94 85 MET A C 1
ATOM 641 O O . MET A 1 85 ? -12.293 1.120 15.936 1.00 87.94 85 MET A O 1
ATOM 645 N N . VAL A 1 86 ? -12.420 0.168 13.903 1.00 86.38 86 VAL A N 1
ATOM 646 C CA . VAL A 1 86 ? -13.544 -0.729 14.204 1.00 86.38 86 VAL A CA 1
ATOM 647 C C . VAL A 1 86 ? -13.165 -1.709 15.320 1.00 86.38 86 VAL A C 1
ATOM 649 O O . VAL A 1 86 ? -13.914 -1.873 16.284 1.00 86.38 86 VAL A O 1
ATOM 652 N N . GLY A 1 87 ? -11.987 -2.333 15.228 1.00 84.44 87 GLY A N 1
ATOM 653 C CA . GLY A 1 87 ? -11.486 -3.251 16.252 1.00 84.44 87 GLY A CA 1
ATOM 654 C C . GLY A 1 87 ? -11.251 -2.578 17.607 1.00 84.44 87 GLY A C 1
ATOM 655 O O . GLY A 1 87 ? -11.659 -3.118 18.635 1.00 84.44 87 GLY A O 1
ATOM 656 N N . ASP A 1 88 ? -10.653 -1.385 17.616 1.00 86.12 88 ASP A N 1
ATOM 657 C CA . ASP A 1 88 ? -10.396 -0.597 18.825 1.00 86.12 88 ASP A CA 1
ATOM 658 C C . ASP A 1 88 ? -11.714 -0.167 19.491 1.00 86.12 88 ASP A C 1
ATOM 660 O O . ASP A 1 88 ? -11.846 -0.265 20.712 1.00 86.12 88 ASP A O 1
ATOM 664 N N . TYR A 1 89 ? -12.720 0.239 18.706 1.00 87.31 89 TYR A N 1
ATOM 665 C CA . TYR A 1 89 ? -14.040 0.598 19.226 1.00 87.31 89 TYR A CA 1
ATOM 666 C C . TYR A 1 89 ? -14.722 -0.575 19.938 1.00 87.31 89 TYR A C 1
ATOM 668 O O . TYR A 1 89 ? -15.241 -0.409 21.042 1.00 87.31 89 TYR A O 1
ATOM 676 N N . ILE A 1 90 ? -14.692 -1.765 19.330 1.00 84.12 90 ILE A N 1
ATOM 677 C CA . ILE A 1 90 ? -15.217 -3.000 19.926 1.00 84.12 90 ILE A CA 1
ATOM 678 C C . ILE A 1 90 ? -14.438 -3.350 21.201 1.00 84.12 90 ILE A C 1
ATOM 680 O O . ILE A 1 90 ? -15.048 -3.665 22.224 1.00 84.12 90 ILE A O 1
ATOM 684 N N . ALA A 1 91 ? -13.103 -3.285 21.158 1.00 82.56 91 ALA A N 1
ATOM 685 C CA . ALA A 1 91 ? -12.238 -3.592 22.295 1.00 82.56 91 ALA A CA 1
ATOM 686 C C . ALA A 1 91 ? -12.520 -2.690 23.506 1.00 82.56 91 ALA A C 1
ATOM 688 O O . ALA A 1 91 ? -12.573 -3.180 24.634 1.00 82.56 91 ALA A O 1
ATOM 689 N N . GLN A 1 92 ? -12.777 -1.397 23.280 1.00 84.19 92 GLN A N 1
ATOM 690 C CA . GLN A 1 92 ? -13.123 -0.438 24.335 1.00 84.19 92 GLN A CA 1
ATOM 691 C C . GLN A 1 92 ? -14.432 -0.766 25.061 1.00 84.19 92 GLN A C 1
ATOM 693 O O . GLN A 1 92 ? -14.576 -0.420 26.233 1.00 84.19 92 GLN A O 1
ATOM 698 N N . GLN A 1 93 ? -15.378 -1.454 24.414 1.00 79.56 93 GLN A N 1
ATOM 699 C CA . GLN A 1 93 ? -16.624 -1.858 25.074 1.00 79.56 93 GLN A CA 1
ATOM 700 C C .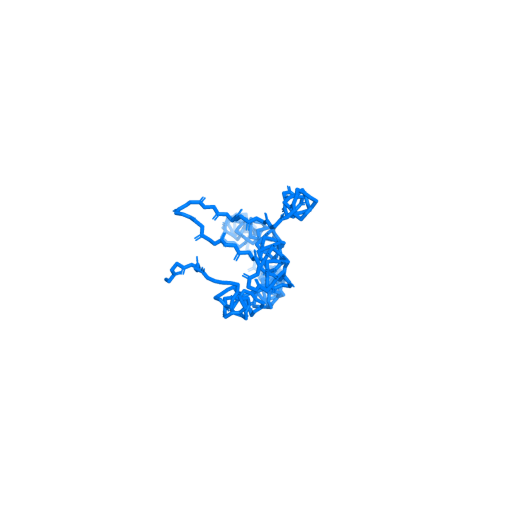 GLN A 1 93 ? -16.431 -3.034 26.052 1.00 79.56 93 GLN A C 1
ATOM 702 O O . GLN A 1 93 ? -17.323 -3.336 26.851 1.00 79.56 93 GLN A O 1
ATOM 707 N N . GLY A 1 94 ? -15.271 -3.700 26.005 1.00 74.62 94 GLY A N 1
ATOM 708 C CA . GLY A 1 94 ? -14.929 -4.821 26.875 1.00 74.62 94 GLY A CA 1
ATOM 709 C C . GLY A 1 94 ? -15.900 -5.996 26.739 1.00 74.62 94 GLY A C 1
ATOM 710 O O . GLY A 1 94 ? -16.491 -6.234 25.690 1.00 74.62 94 GLY A O 1
ATOM 711 N N . THR A 1 95 ? -16.104 -6.740 27.823 1.00 71.25 95 THR A N 1
ATOM 712 C CA . THR A 1 95 ? -16.942 -7.955 27.845 1.00 71.25 95 THR A CA 1
ATOM 713 C C . THR A 1 95 ? -18.442 -7.703 27.670 1.00 71.25 95 THR A C 1
ATOM 715 O O . THR A 1 95 ? -19.215 -8.657 27.644 1.00 71.25 95 THR A O 1
ATOM 718 N N . GLN A 1 96 ? -18.872 -6.444 27.558 1.00 75.12 96 GLN A N 1
ATOM 719 C CA . GLN A 1 96 ? -20.285 -6.100 27.401 1.00 75.12 96 GLN A CA 1
ATOM 720 C C . GLN A 1 96 ? -20.792 -6.323 25.968 1.00 75.12 96 GLN A C 1
ATOM 722 O O . GLN A 1 96 ? -21.999 -6.379 25.746 1.00 75.12 96 GLN A O 1
ATOM 727 N N . VAL A 1 97 ? -19.887 -6.470 24.996 1.00 79.00 97 VAL A N 1
ATOM 728 C CA . VAL A 1 97 ? -20.233 -6.781 23.607 1.00 79.00 97 VAL A CA 1
ATOM 729 C C . VAL A 1 97 ? -20.247 -8.289 23.391 1.00 79.00 97 VAL A C 1
ATOM 731 O O . VAL A 1 97 ? -19.276 -8.981 23.700 1.00 79.00 97 VAL A O 1
ATOM 734 N N . SER A 1 98 ? -21.347 -8.797 22.833 1.00 77.06 98 SER A N 1
ATOM 735 C CA . SER A 1 98 ? -21.518 -10.222 22.548 1.00 77.06 98 SER A CA 1
ATOM 736 C C . SER A 1 98 ? -21.415 -10.502 21.050 1.00 77.06 98 SER A C 1
ATOM 738 O O . SER A 1 98 ? -22.041 -9.818 20.242 1.00 77.06 98 SER A O 1
ATOM 740 N N . PHE A 1 99 ? -20.640 -11.520 20.678 1.00 76.88 99 PHE A N 1
ATOM 741 C CA . PHE A 1 99 ? -20.527 -12.000 19.301 1.00 76.88 99 PHE A CA 1
ATOM 742 C C . PHE A 1 99 ? -21.483 -13.169 19.104 1.00 76.88 99 PHE A C 1
ATOM 744 O O . PHE A 1 99 ? -21.239 -14.281 19.574 1.00 76.88 99 PHE A O 1
ATOM 751 N N . VAL A 1 100 ? -22.592 -12.909 18.421 1.00 74.94 100 VAL A N 1
ATOM 752 C CA . VAL A 1 100 ? -23.581 -13.924 18.042 1.00 74.94 100 VAL A CA 1
ATOM 753 C C . VAL A 1 100 ? -23.340 -14.352 16.598 1.00 74.94 100 VAL A C 1
ATOM 755 O O . VAL A 1 100 ? -22.651 -13.658 15.862 1.00 74.94 100 VAL A O 1
ATOM 758 N N . ALA A 1 101 ? -23.879 -15.507 16.194 1.00 61.44 101 ALA A N 1
ATOM 759 C CA . ALA A 1 101 ? -23.454 -16.320 15.044 1.00 61.44 101 ALA A CA 1
ATOM 760 C C . ALA A 1 101 ? -23.167 -15.611 13.698 1.00 61.44 101 ALA A C 1
ATOM 762 O O . ALA A 1 101 ? -22.506 -16.228 12.876 1.00 61.44 101 ALA A O 1
ATOM 763 N N . ASN A 1 102 ? -23.608 -14.364 13.478 1.00 65.81 102 ASN A N 1
ATOM 764 C CA . ASN A 1 102 ? -23.259 -13.523 12.324 1.00 65.81 102 ASN A CA 1
ATOM 765 C C . ASN A 1 102 ? -23.197 -12.005 12.641 1.00 65.81 102 ASN A C 1
ATOM 767 O O . ASN A 1 102 ? -23.357 -11.187 11.738 1.00 65.81 102 ASN A O 1
ATOM 771 N N . GLY A 1 103 ? -23.020 -11.587 13.900 1.00 74.44 103 GLY A N 1
ATOM 772 C CA . GLY A 1 103 ? -23.079 -10.163 14.242 1.00 74.44 103 GLY A CA 1
ATOM 773 C C . GLY A 1 103 ? -22.566 -9.795 15.630 1.00 74.44 103 GLY A C 1
ATOM 774 O O . GLY A 1 103 ? -22.277 -10.650 16.467 1.00 74.44 103 GLY A O 1
ATOM 775 N N . ILE A 1 104 ? -22.467 -8.487 15.853 1.00 80.38 104 ILE A N 1
ATOM 776 C CA . ILE A 1 104 ? -21.999 -7.880 17.098 1.00 80.38 104 ILE A CA 1
ATOM 777 C C . ILE A 1 104 ? -23.201 -7.267 17.814 1.00 80.38 104 ILE A C 1
ATOM 779 O O . ILE A 1 104 ? -23.894 -6.419 17.256 1.00 80.38 104 ILE A O 1
ATOM 783 N N . GLN A 1 105 ? -23.453 -7.693 19.049 1.00 84.06 105 GLN A N 1
ATOM 784 C CA . GLN A 1 105 ? -24.517 -7.153 19.884 1.00 84.06 105 GL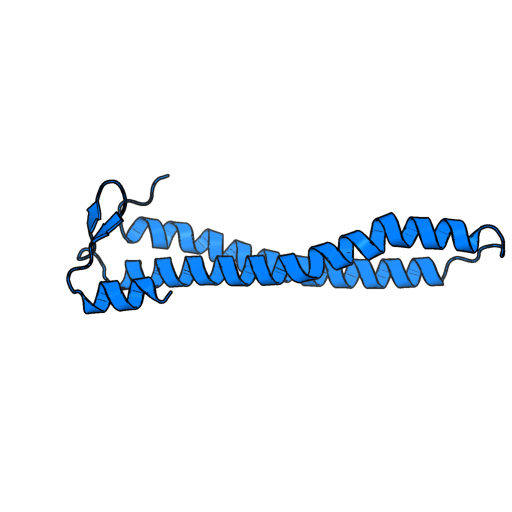N A CA 1
ATOM 785 C C . GLN A 1 105 ? -23.935 -6.172 20.901 1.00 84.06 105 GLN A C 1
ATOM 787 O O . GLN A 1 105 ? -23.139 -6.554 21.762 1.00 84.06 105 GLN A O 1
ATOM 792 N N . PHE A 1 106 ? -24.364 -4.914 20.806 1.00 85.75 106 PHE A N 1
ATOM 793 C CA . PHE A 1 106 ? -24.008 -3.865 21.757 1.00 85.75 106 PHE A CA 1
ATOM 794 C C . PHE A 1 106 ? -25.058 -3.742 22.876 1.00 85.75 106 PHE A C 1
ATOM 796 O O . PHE A 1 106 ? -26.249 -3.923 22.608 1.00 85.75 106 PHE A O 1
ATOM 803 N N . PRO A 1 107 ? -24.649 -3.386 24.109 1.00 84.69 107 PRO A N 1
ATOM 804 C CA . PRO A 1 107 ? -25.565 -3.144 25.230 1.00 84.69 107 PRO A CA 1
ATOM 805 C C . PRO A 1 107 ? -26.571 -2.018 24.984 1.00 84.69 107 PRO A C 1
ATOM 807 O O . PRO A 1 107 ? -27.689 -2.063 25.491 1.00 84.69 107 PRO A O 1
ATOM 810 N N . THR A 1 108 ? -26.171 -0.991 24.228 1.00 87.00 108 THR A N 1
ATOM 811 C CA . THR A 1 108 ? -27.000 0.187 23.955 1.00 87.00 108 THR A CA 1
ATOM 812 C C . THR A 1 108 ? -27.129 0.458 22.460 1.00 87.00 108 THR A C 1
ATOM 814 O O . THR A 1 108 ? -26.217 0.207 21.668 1.00 87.00 108 THR A O 1
ATOM 817 N N . SER A 1 109 ? -28.262 1.047 22.070 1.00 85.44 109 SER A N 1
ATOM 818 C CA . SER A 1 109 ? -28.500 1.512 20.699 1.00 85.44 109 SER A CA 1
ATOM 819 C C . SER A 1 109 ? -27.543 2.632 20.281 1.00 85.44 109 SER A C 1
ATOM 821 O O . SER A 1 109 ? -27.197 2.733 19.105 1.00 85.44 109 SER A O 1
ATOM 823 N N . GLN A 1 110 ? -27.084 3.453 21.231 1.00 87.25 110 GLN A N 1
ATOM 824 C CA . GLN A 1 110 ? -26.099 4.500 20.978 1.00 87.25 110 GLN A CA 1
ATOM 825 C C . GLN A 1 110 ? -24.753 3.899 20.554 1.00 87.25 110 GLN A C 1
ATOM 827 O O . GLN A 1 110 ? -24.198 4.330 19.549 1.00 87.25 110 GLN A O 1
ATOM 832 N N . GLN A 1 111 ? -24.272 2.858 21.243 1.00 85.12 111 GLN A N 1
ATOM 833 C CA . GLN A 1 111 ? -23.036 2.167 20.858 1.00 85.12 111 GLN A CA 1
ATOM 834 C C . GLN A 1 111 ? -23.146 1.511 19.473 1.00 85.12 111 GLN A C 1
ATOM 836 O O . GLN A 1 111 ? -22.260 1.664 18.636 1.00 85.12 111 GLN A O 1
ATOM 841 N N . ALA A 1 112 ? -24.269 0.844 19.187 1.00 84.88 112 ALA A N 1
ATOM 842 C CA . ALA A 1 112 ? -24.514 0.277 17.860 1.00 84.88 112 ALA A CA 1
ATOM 843 C C . ALA A 1 112 ? -24.551 1.357 16.759 1.00 84.88 112 ALA A C 1
ATOM 845 O O . ALA A 1 112 ? -24.052 1.145 15.657 1.00 84.88 112 ALA A O 1
ATOM 846 N N . SER A 1 113 ? -25.118 2.529 17.059 1.00 88.31 113 SER A N 1
ATOM 847 C CA . SER A 1 113 ? -25.183 3.649 16.114 1.00 88.31 113 SER A CA 1
ATOM 848 C C . SER A 1 113 ? -23.812 4.255 15.823 1.00 88.31 113 SER A C 1
ATOM 850 O O . SER A 1 113 ? -23.571 4.647 14.688 1.00 88.31 113 SER A O 1
ATOM 852 N N . GLU A 1 114 ? -22.921 4.336 16.815 1.00 85.88 114 GLU A N 1
ATOM 853 C CA . GLU A 1 114 ? -21.539 4.785 16.605 1.00 85.88 114 GLU A CA 1
ATOM 854 C C . GLU A 1 114 ? -20.731 3.755 15.814 1.00 85.88 114 GLU A C 1
ATOM 856 O O . GLU A 1 114 ? -20.053 4.128 14.865 1.00 85.88 114 GLU A O 1
ATOM 861 N N . TYR A 1 115 ? -20.878 2.462 16.121 1.00 85.12 115 TYR A N 1
ATOM 862 C CA . TYR A 1 115 ? -20.250 1.382 15.356 1.00 85.12 115 TYR A CA 1
ATOM 863 C C . TYR A 1 115 ? -20.602 1.430 13.862 1.00 85.12 115 TYR A C 1
ATOM 865 O O . TYR A 1 115 ? -19.723 1.305 13.020 1.00 85.12 115 TYR A O 1
ATOM 873 N N . ASN A 1 116 ? -21.873 1.668 13.526 1.00 85.25 116 ASN A N 1
ATOM 874 C CA . ASN A 1 116 ? -22.348 1.717 12.138 1.00 85.25 116 ASN A CA 1
ATOM 875 C C . ASN A 1 116 ? -21.847 2.938 11.336 1.00 85.25 116 ASN A C 1
ATOM 877 O O . ASN A 1 116 ? -22.141 3.033 10.145 1.00 85.25 116 ASN A O 1
ATOM 881 N N . LYS A 1 117 ? -21.159 3.893 11.976 1.00 87.56 117 LYS A N 1
ATOM 882 C CA . LYS A 1 117 ? -20.565 5.073 11.323 1.00 87.56 117 LYS A CA 1
ATOM 883 C C . LYS A 1 117 ? -19.075 4.898 11.001 1.00 87.56 117 LYS A C 1
ATOM 885 O O . LYS A 1 117 ? -18.530 5.760 10.311 1.00 87.56 117 LYS A O 1
ATOM 890 N N . LEU A 1 118 ? -18.432 3.863 11.550 1.00 82.62 118 LEU A N 1
ATOM 891 C CA . LEU A 1 118 ? -17.009 3.544 11.367 1.00 82.62 118 LEU A CA 1
ATOM 892 C C . LEU A 1 118 ? -16.787 2.741 10.081 1.00 82.62 118 LEU A C 1
ATOM 894 O O . LEU A 1 118 ? -15.726 2.965 9.456 1.00 82.62 118 LEU A O 1
#

pLDDT: mean 87.2, std 8.75, range [49.78, 96.94]

InterPro domains:
  IPR021413 Protein of unknown function DUF3053 [PF11254] (1-118)

Sequence (118 aa):
NAIRVPQDYVTQSGPLREMNGSLGVLAQQLQNAKLQADAAHSALKQTDDLKPVFDQAFTKVVTTPADALQPLIPAAQTFTQQLVMVGDYIAQQGTQVSFVANGIQFPTSQQASEYNKL

Radius of gyration: 22.8 Å; chains: 1; bounding box: 50×27×63 Å